Protein AF-A0AAQ4EGA3-F1 (afdb_monomer_lite)

Radius of gyration: 15.99 Å; chains: 1; bounding box: 31×38×41 Å

InterPro domains:
  IPR000217 Tubulin [PR01161] (21-32)
  IPR000217 Tubulin [PR01161] (34-58)
  IPR000217 Tubulin [PR01161] (60-78)
  IPR000217 Tubulin [PTHR11588] (1-68)
  IPR002453 Beta tubulin [PR01163] (16-27)
  IPR002453 Beta tubulin [PR01163] (36-54)
  IPR003008 Tubulin/FtsZ, GTPase domain [PF00091] (7-68)
  IPR036525 Tubulin/FtsZ, GTPase domain superfamily [G3DSA:3.40.50.1440] (1-73)
  IPR036525 Tubulin/FtsZ, GTPase domain superfamily [SSF52490] (3-68)

Foldseek 3Di:
DVCCCPDPCNVVDDPLQDFDDPDDCPLPLCCCPPPRVVVRVVSNVVSVVVVVVVDPDDPDDDDDDDPSNVVCVVVVVVVVVVPD

pLDDT: mean 79.94, std 11.47, range [44.44, 93.0]

Structure (mmCIF, N/CA/C/O backbone):
data_AF-A0AAQ4EGA3-F1
#
_entry.id   AF-A0AAQ4EGA3-F1
#
loop_
_atom_site.group_PDB
_atom_site.id
_atom_site.type_symbol
_atom_site.label_atom_id
_atom_site.label_alt_id
_atom_site.label_comp_id
_atom_site.label_asym_id
_atom_site.label_entity_id
_atom_site.label_seq_id
_atom_site.pdbx_PDB_ins_code
_atom_site.Cartn_x
_atom_site.Cartn_y
_atom_site.Cartn_z
_atom_site.occupancy
_atom_site.B_iso_or_equiv
_atom_site.auth_seq_id
_atom_site.auth_comp_id
_atom_site.auth_asym_id
_atom_site.auth_atom_id
_atom_site.pdbx_PDB_model_num
ATOM 1 N N . MET A 1 1 ? 5.220 9.682 -0.656 1.00 69.44 1 MET A N 1
ATOM 2 C CA . MET A 1 1 ? 4.501 9.482 0.623 1.00 69.44 1 MET A CA 1
ATOM 3 C C . MET A 1 1 ? 4.587 10.706 1.533 1.00 69.44 1 MET A C 1
ATOM 5 O O . MET A 1 1 ? 3.599 11.054 2.164 1.00 69.44 1 MET A O 1
ATOM 9 N N . GLU A 1 2 ? 5.722 11.404 1.544 1.00 77.19 2 GLU A N 1
ATOM 10 C CA . GLU A 1 2 ? 5.930 12.632 2.322 1.00 77.19 2 GLU A CA 1
ATOM 11 C C . GLU A 1 2 ? 4.893 13.730 2.028 1.00 77.19 2 GLU A C 1
ATOM 13 O O . GLU A 1 2 ? 4.326 14.287 2.959 1.00 77.19 2 GLU A O 1
ATOM 18 N N . ALA A 1 3 ? 4.512 13.913 0.758 1.00 82.25 3 ALA A N 1
ATOM 19 C CA . ALA A 1 3 ? 3.460 14.854 0.353 1.00 82.25 3 ALA A CA 1
ATOM 20 C C . ALA A 1 3 ? 2.070 14.564 0.960 1.00 82.25 3 ALA A C 1
ATOM 22 O O . ALA A 1 3 ? 1.288 15.483 1.185 1.00 82.25 3 ALA A O 1
ATOM 23 N N . VAL A 1 4 ? 1.748 13.291 1.231 1.00 81.81 4 VAL A N 1
ATOM 24 C CA . VAL A 1 4 ? 0.475 12.905 1.867 1.00 81.81 4 VAL A CA 1
ATOM 25 C C . VAL A 1 4 ? 0.528 13.219 3.360 1.00 81.81 4 VAL A C 1
ATOM 27 O O . VAL A 1 4 ? -0.433 13.749 3.907 1.00 81.81 4 VAL A O 1
ATOM 30 N N . ARG A 1 5 ? 1.672 12.960 4.006 1.00 81.69 5 ARG A N 1
ATOM 31 C CA . ARG A 1 5 ? 1.893 13.246 5.433 1.00 81.69 5 ARG A CA 1
ATOM 32 C C . ARG A 1 5 ? 1.984 14.744 5.734 1.00 81.69 5 ARG A C 1
ATOM 34 O O . ARG A 1 5 ? 1.542 15.168 6.794 1.00 81.69 5 ARG A O 1
ATOM 41 N N . SER A 1 6 ? 2.521 15.541 4.811 1.00 84.50 6 SER A N 1
ATOM 42 C CA . SER A 1 6 ? 2.592 17.002 4.932 1.00 84.50 6 SER A CA 1
ATOM 43 C C . SER A 1 6 ? 1.296 17.713 4.527 1.00 84.50 6 SER A C 1
ATOM 45 O O . SER A 1 6 ? 1.195 18.929 4.671 1.00 84.50 6 SER A O 1
ATOM 47 N N . GLY A 1 7 ? 0.325 16.986 3.965 1.00 86.56 7 GLY A N 1
ATOM 48 C CA . GLY A 1 7 ? -0.963 17.540 3.566 1.00 86.56 7 GLY A CA 1
ATOM 49 C C . GLY A 1 7 ? -1.848 17.904 4.767 1.00 86.56 7 GLY A C 1
ATOM 50 O O . GLY A 1 7 ?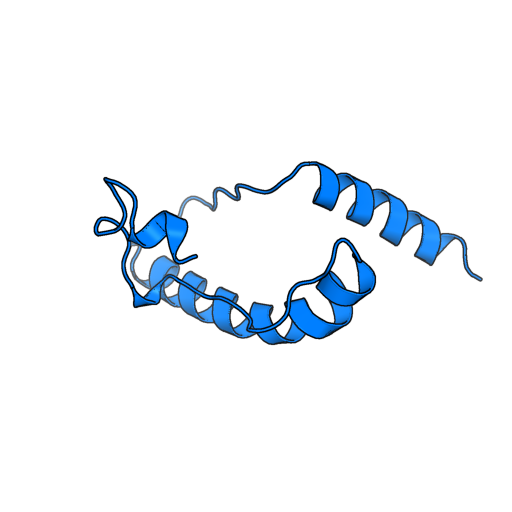 -1.618 17.430 5.880 1.00 86.56 7 GLY A O 1
ATOM 51 N N . PRO A 1 8 ? -2.921 18.687 4.554 1.00 84.62 8 PRO A N 1
ATOM 52 C CA . PRO A 1 8 ? -3.828 19.126 5.622 1.00 84.62 8 PRO A CA 1
ATOM 53 C C . PRO A 1 8 ? -4.500 17.969 6.383 1.00 84.62 8 PRO A C 1
ATOM 55 O O . PRO A 1 8 ? -4.869 18.130 7.541 1.00 84.62 8 PRO A O 1
ATOM 58 N N . PHE A 1 9 ? -4.613 16.791 5.759 1.00 86.69 9 PHE A N 1
ATOM 59 C CA . PHE A 1 9 ? -5.157 15.567 6.361 1.00 86.69 9 PHE A CA 1
ATOM 60 C C . PHE A 1 9 ? -4.089 14.497 6.635 1.00 86.69 9 PHE A C 1
ATOM 62 O O . PHE A 1 9 ? -4.419 13.334 6.850 1.00 86.69 9 PHE A O 1
ATOM 69 N N . GLY A 1 10 ? -2.803 14.855 6.630 1.00 80.50 10 GLY A N 1
ATOM 70 C CA . GLY A 1 10 ? -1.715 13.881 6.744 1.00 80.50 10 GLY A CA 1
ATOM 71 C C . GLY A 1 10 ? -1.673 13.120 8.071 1.00 80.50 10 GLY A C 1
ATOM 72 O O . GLY A 1 10 ? -1.208 11.985 8.100 1.00 80.50 10 GLY A O 1
ATOM 73 N N . GLN A 1 11 ? -2.216 13.709 9.141 1.00 84.31 11 GLN A N 1
ATOM 74 C CA . GLN A 1 11 ? -2.310 13.101 10.477 1.00 84.31 11 GLN A CA 1
ATOM 75 C C . GLN A 1 11 ? -3.554 12.215 10.665 1.00 84.31 11 GLN A C 1
ATOM 77 O O . GLN A 1 11 ? -3.710 11.595 11.712 1.00 84.31 11 GLN A O 1
ATOM 82 N N . LEU A 1 12 ? -4.46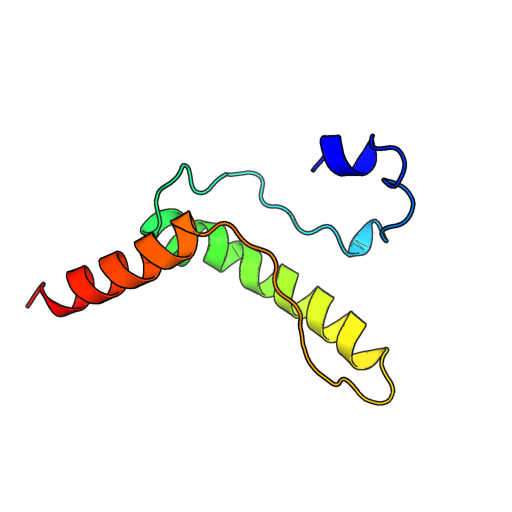4 12.167 9.682 1.00 89.38 12 LEU A N 1
ATOM 83 C CA . LEU A 1 12 ? -5.676 11.347 9.768 1.00 89.38 12 LEU A CA 1
ATOM 84 C C . LEU A 1 12 ? -5.364 9.850 9.628 1.00 89.38 12 LEU A C 1
ATOM 86 O O . LEU A 1 12 ? -6.061 9.004 10.183 1.00 89.38 12 LEU A O 1
ATOM 90 N N . PHE A 1 13 ? -4.326 9.524 8.862 1.00 86.00 13 PHE A N 1
ATOM 91 C CA . PHE A 1 13 ? -3.957 8.153 8.537 1.00 86.00 13 PHE A CA 1
ATOM 92 C C . PHE A 1 13 ? -2.970 7.596 9.565 1.00 86.00 13 PHE A C 1
ATOM 94 O O . PHE A 1 13 ? -2.002 8.265 9.929 1.00 86.00 13 PHE A O 1
ATOM 101 N N . ARG A 1 14 ? -3.177 6.342 9.991 1.00 85.81 14 ARG A N 1
ATOM 102 C CA . ARG A 1 14 ? -2.258 5.646 10.903 1.00 85.81 14 ARG A CA 1
ATOM 103 C C . ARG A 1 14 ? -0.872 5.511 10.258 1.00 85.81 14 ARG A C 1
ATOM 105 O O . ARG A 1 14 ? -0.800 4.965 9.154 1.00 85.81 14 ARG A O 1
ATOM 112 N N . PRO A 1 15 ? 0.217 5.953 10.917 1.00 85.38 15 PRO A N 1
ATOM 113 C CA . PRO A 1 15 ? 1.577 5.838 10.390 1.00 85.38 15 PRO A CA 1
ATOM 114 C C . PRO A 1 15 ? 1.962 4.406 9.988 1.00 85.38 15 PRO A C 1
ATOM 116 O O . PRO A 1 15 ? 2.675 4.230 9.004 1.00 85.38 15 PRO A O 1
ATOM 119 N N . GLU A 1 16 ? 1.448 3.405 10.702 1.00 85.88 16 GLU A N 1
ATOM 120 C CA . GLU A 1 16 ? 1.681 1.973 10.466 1.00 85.88 16 GLU A CA 1
ATOM 121 C C . GLU A 1 16 ? 1.038 1.447 9.175 1.00 85.88 16 GLU A C 1
ATOM 123 O O . GLU A 1 16 ? 1.503 0.451 8.628 1.00 85.88 16 GLU A O 1
ATOM 128 N N . ASN A 1 17 ? 0.012 2.125 8.650 1.00 87.25 17 ASN A N 1
ATOM 129 C CA . ASN A 1 17 ? -0.692 1.693 7.435 1.00 87.25 17 ASN A CA 1
ATOM 130 C C . ASN A 1 17 ? -0.014 2.212 6.157 1.00 87.25 17 ASN A C 1
ATOM 132 O O . ASN A 1 17 ? -0.451 1.940 5.039 1.00 87.25 17 ASN A O 1
ATOM 136 N N . PHE A 1 18 ? 1.068 2.972 6.309 1.00 87.31 18 PHE A N 1
ATOM 137 C CA . PHE A 1 18 ? 1.863 3.484 5.209 1.00 87.31 18 PHE A CA 1
ATOM 138 C C . PHE A 1 18 ? 2.978 2.493 4.842 1.00 87.31 18 PHE A C 1
ATOM 140 O O . PHE A 1 18 ? 4.069 2.540 5.409 1.00 87.31 18 PHE A O 1
ATOM 147 N N . VAL A 1 19 ? 2.732 1.656 3.834 1.00 86.88 19 VAL A N 1
ATOM 148 C CA . VAL A 1 19 ? 3.733 0.739 3.261 1.00 86.88 19 VAL A CA 1
ATOM 149 C C . VAL A 1 19 ? 4.341 1.352 1.994 1.00 86.88 19 VAL A C 1
ATOM 151 O O . VAL A 1 19 ? 3.615 1.801 1.106 1.00 86.88 19 VAL A O 1
ATOM 154 N N . PHE A 1 20 ? 5.673 1.420 1.909 1.00 86.12 20 PHE A N 1
ATOM 155 C CA . PHE A 1 20 ? 6.393 1.970 0.755 1.00 86.12 20 PHE A CA 1
ATOM 156 C C . PHE A 1 20 ? 7.732 1.265 0.533 1.00 86.12 20 PHE A C 1
ATOM 158 O O . PHE A 1 20 ? 8.444 0.962 1.486 1.00 86.12 20 PHE A O 1
ATOM 165 N N . GLY A 1 21 ? 8.084 1.048 -0.736 1.00 83.44 21 GLY A N 1
ATOM 166 C CA . GLY A 1 21 ? 9.417 0.602 -1.138 1.00 83.44 21 GLY A CA 1
ATOM 167 C C . GLY A 1 21 ? 10.397 1.771 -1.283 1.00 83.44 21 GLY A C 1
ATOM 168 O O . GLY A 1 21 ? 9.993 2.923 -1.454 1.00 83.44 21 GLY A O 1
ATOM 169 N N . GLN A 1 22 ? 11.697 1.469 -1.238 1.00 79.31 22 GLN A N 1
ATOM 170 C CA . GLN A 1 22 ? 12.774 2.436 -1.512 1.00 79.31 22 GLN A CA 1
ATOM 171 C C . GLN A 1 22 ? 12.944 2.704 -3.018 1.00 79.31 22 GLN A C 1
ATOM 173 O O . GLN A 1 22 ? 13.396 3.775 -3.418 1.00 79.31 22 GLN A O 1
ATOM 178 N N . SER A 1 23 ? 12.569 1.734 -3.856 1.00 77.38 23 SER A N 1
ATOM 179 C CA . SER A 1 23 ? 12.717 1.767 -5.311 1.00 77.38 23 SER A CA 1
ATOM 180 C C . SER A 1 23 ? 11.347 1.829 -5.991 1.00 77.38 23 SER A C 1
ATOM 182 O O . SER A 1 23 ? 10.376 1.208 -5.560 1.00 77.38 23 SER A O 1
ATOM 184 N N . GLY A 1 24 ? 11.252 2.629 -7.055 1.00 77.69 24 GLY A N 1
ATOM 185 C CA . GLY A 1 24 ? 10.051 2.733 -7.878 1.00 77.69 24 GLY A CA 1
ATOM 186 C C . GLY A 1 24 ? 10.061 1.743 -9.045 1.00 77.69 24 GLY A C 1
ATOM 187 O O . GLY A 1 24 ? 11.115 1.384 -9.582 1.00 77.69 24 GLY A O 1
ATOM 188 N N . ALA A 1 25 ? 8.868 1.375 -9.517 1.00 79.50 25 ALA A N 1
ATOM 189 C CA . ALA A 1 25 ? 8.702 0.556 -10.721 1.00 79.50 25 ALA A CA 1
ATOM 190 C C . ALA A 1 25 ? 9.139 1.280 -12.014 1.00 79.50 25 ALA A C 1
ATOM 192 O O . ALA A 1 25 ? 9.381 0.633 -13.027 1.00 79.50 25 ALA A O 1
ATOM 193 N N . GLY A 1 26 ? 9.259 2.616 -12.002 1.00 83.06 26 GLY A N 1
ATOM 194 C CA . GLY A 1 26 ? 9.793 3.388 -13.133 1.00 83.06 26 GLY A CA 1
ATOM 195 C C . GLY A 1 26 ? 8.984 3.243 -14.427 1.00 83.06 26 GLY A C 1
ATOM 196 O O . GLY A 1 26 ? 9.572 3.166 -15.499 1.00 83.06 26 GLY A O 1
ATOM 197 N N . ASN A 1 27 ? 7.651 3.155 -14.329 1.00 79.50 27 ASN A N 1
ATOM 198 C CA . ASN A 1 27 ? 6.733 2.853 -15.440 1.00 79.50 27 ASN A CA 1
ATOM 199 C C . ASN A 1 27 ? 6.983 1.504 -16.145 1.00 79.50 27 ASN A C 1
ATOM 201 O O . ASN A 1 27 ? 6.444 1.276 -17.223 1.00 79.50 27 ASN A O 1
ATOM 205 N N . ASN A 1 28 ? 7.756 0.597 -15.542 1.00 80.38 28 ASN A N 1
ATOM 206 C CA . ASN A 1 28 ? 7.958 -0.757 -16.042 1.00 80.38 28 ASN A CA 1
ATOM 207 C C . ASN A 1 28 ? 7.061 -1.735 -15.274 1.00 80.38 28 ASN A C 1
ATOM 209 O O . ASN A 1 28 ? 7.227 -1.940 -14.069 1.00 80.38 28 ASN A O 1
ATOM 213 N N . TRP A 1 29 ? 6.123 -2.355 -15.989 1.00 79.88 29 TRP A N 1
ATOM 214 C CA . TRP A 1 29 ? 5.201 -3.324 -15.405 1.00 79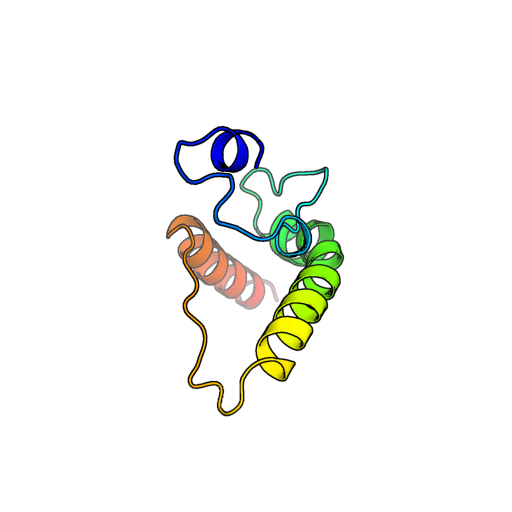.88 29 TRP A CA 1
ATOM 215 C C . TRP A 1 29 ? 5.902 -4.580 -14.890 1.00 79.88 29 TRP A C 1
ATOM 217 O O . TRP A 1 29 ? 5.640 -4.979 -13.763 1.00 79.88 29 TRP A O 1
ATOM 227 N N . ALA A 1 30 ? 6.832 -5.162 -15.652 1.00 78.06 30 ALA A N 1
ATOM 228 C CA . ALA A 1 30 ? 7.537 -6.375 -15.241 1.00 78.06 30 ALA A CA 1
ATOM 229 C C . ALA A 1 30 ? 8.349 -6.144 -13.958 1.00 78.06 30 ALA A C 1
ATOM 231 O O . ALA A 1 30 ? 8.310 -6.963 -13.045 1.00 78.06 30 ALA A O 1
ATOM 232 N N . LYS A 1 31 ? 9.006 -4.982 -13.845 1.00 81.44 31 LYS A N 1
ATOM 233 C CA . LYS A 1 31 ? 9.710 -4.575 -12.620 1.00 81.44 31 LYS A CA 1
ATOM 234 C C . LYS A 1 31 ? 8.740 -4.378 -11.447 1.00 81.44 31 LYS A C 1
ATOM 236 O O . LYS A 1 31 ? 9.018 -4.781 -10.322 1.00 81.44 31 LYS A O 1
ATOM 241 N N . GLY A 1 32 ? 7.591 -3.756 -11.705 1.00 80.88 32 GLY A N 1
ATOM 242 C CA . GLY A 1 32 ? 6.551 -3.562 -10.699 1.00 80.88 32 GLY A CA 1
ATOM 243 C C . GLY A 1 32 ? 5.886 -4.864 -10.248 1.00 80.88 32 GLY A C 1
ATOM 244 O O . GLY A 1 32 ? 5.537 -4.972 -9.085 1.00 80.88 32 GLY A O 1
ATOM 245 N N . HIS A 1 33 ? 5.719 -5.845 -11.134 1.00 78.44 33 HIS A N 1
ATOM 246 C CA . HIS A 1 33 ? 4.984 -7.075 -10.845 1.00 78.44 33 HIS A CA 1
ATOM 247 C C . HIS A 1 33 ? 5.880 -8.196 -10.308 1.00 78.44 33 HIS A C 1
ATOM 249 O O . HIS A 1 33 ? 5.529 -8.823 -9.315 1.00 78.44 33 HIS A O 1
ATOM 255 N N . TYR A 1 34 ? 7.037 -8.435 -10.932 1.00 76.62 34 TYR A N 1
ATOM 256 C CA . TYR A 1 34 ? 7.877 -9.596 -10.621 1.00 76.62 34 TYR A CA 1
ATOM 257 C C . TYR A 1 34 ? 9.013 -9.314 -9.641 1.00 76.62 34 TYR A C 1
ATOM 259 O O . TYR A 1 34 ? 9.508 -10.256 -9.031 1.00 76.62 34 TYR A O 1
ATOM 267 N N . THR A 1 35 ? 9.457 -8.062 -9.497 1.00 81.94 35 THR A N 1
ATOM 268 C CA . THR A 1 35 ? 10.607 -7.740 -8.637 1.00 81.94 35 THR A CA 1
ATOM 269 C C . THR A 1 35 ? 10.199 -6.841 -7.474 1.00 81.94 35 THR A C 1
ATOM 271 O O . THR A 1 35 ? 9.961 -7.315 -6.372 1.00 81.94 35 THR A O 1
ATOM 274 N N . GLU A 1 36 ? 10.026 -5.546 -7.717 1.00 79.88 36 GLU A N 1
ATOM 275 C CA . GLU A 1 36 ? 9.901 -4.541 -6.651 1.00 79.88 36 GLU A CA 1
ATOM 276 C C . GLU A 1 36 ? 8.545 -4.630 -5.938 1.00 79.88 36 GLU A C 1
ATOM 278 O O . GLU A 1 36 ? 8.448 -4.430 -4.730 1.00 79.88 36 GLU A O 1
ATOM 283 N N . GLY A 1 37 ? 7.470 -4.933 -6.676 1.00 77.44 37 GLY A N 1
ATOM 284 C CA . GLY A 1 37 ? 6.154 -5.133 -6.067 1.00 77.44 37 GLY A CA 1
ATOM 285 C C . GLY A 1 37 ? 5.983 -6.511 -5.441 1.00 77.44 37 GLY A C 1
ATOM 286 O O . GLY A 1 37 ? 5.202 -6.625 -4.502 1.00 77.44 37 GLY A O 1
ATOM 287 N N . ALA A 1 38 ? 6.730 -7.524 -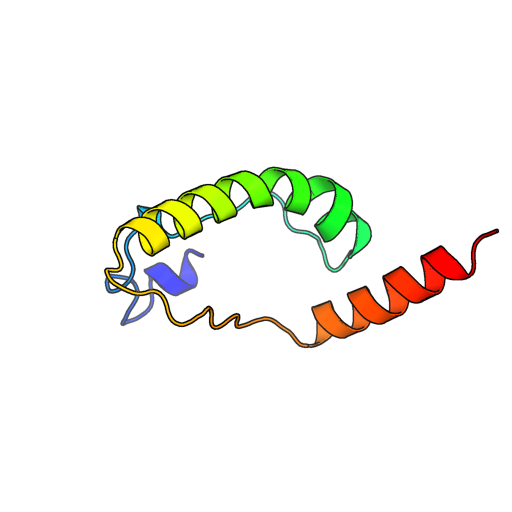5.894 1.00 81.50 38 ALA A N 1
ATOM 288 C CA . ALA A 1 38 ? 6.715 -8.852 -5.282 1.00 81.50 38 ALA A CA 1
ATOM 289 C C . ALA A 1 38 ? 7.342 -8.833 -3.880 1.00 81.50 38 ALA A C 1
ATOM 291 O O . ALA A 1 38 ? 6.855 -9.510 -2.987 1.00 81.50 38 ALA A O 1
ATOM 292 N N . GLU A 1 39 ? 8.362 -8.005 -3.649 1.00 82.81 39 GLU A N 1
ATOM 293 C CA . GLU A 1 39 ? 8.930 -7.819 -2.306 1.00 82.81 39 GLU A CA 1
ATOM 294 C C . GLU A 1 39 ? 8.002 -7.009 -1.383 1.00 82.81 39 GLU A C 1
ATOM 296 O O . GLU A 1 39 ? 7.988 -7.203 -0.168 1.00 82.81 39 GLU A O 1
ATOM 301 N N . LEU A 1 40 ? 7.206 -6.095 -1.949 1.00 85.75 40 LEU A N 1
ATOM 302 C CA . LEU A 1 40 ? 6.342 -5.205 -1.171 1.00 85.75 40 LEU A CA 1
ATOM 303 C C . LEU A 1 40 ? 4.969 -5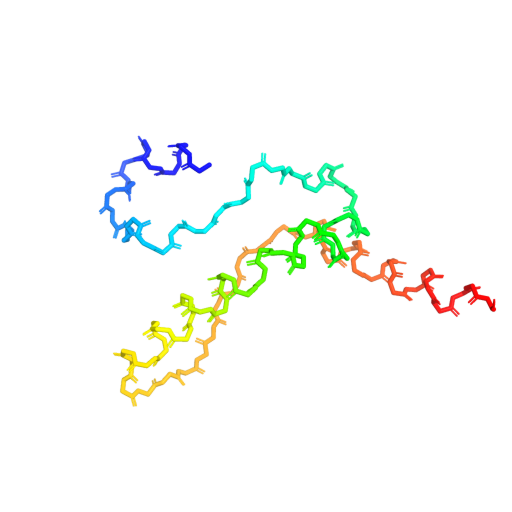.819 -0.851 1.00 85.75 40 LEU A C 1
ATOM 305 O O . LEU A 1 40 ? 4.343 -5.422 0.134 1.00 85.75 40 LEU A O 1
ATOM 309 N N . VAL A 1 41 ? 4.488 -6.762 -1.670 1.00 87.3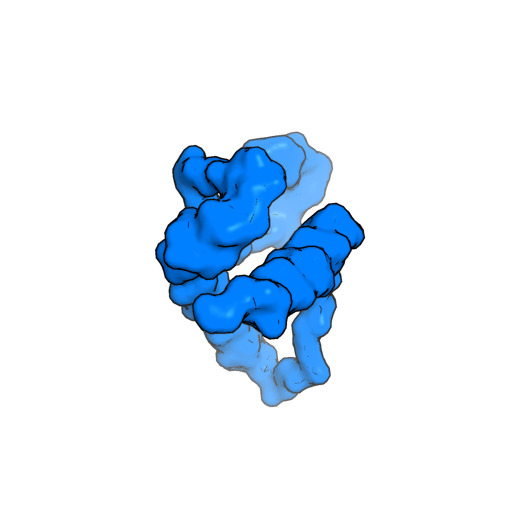8 41 VAL A N 1
ATOM 310 C CA . VAL A 1 41 ? 3.129 -7.316 -1.559 1.00 87.38 41 VAL A CA 1
ATOM 311 C C . VAL A 1 41 ? 2.883 -7.982 -0.209 1.00 87.38 41 VAL A C 1
ATOM 313 O O . VAL A 1 41 ? 1.832 -7.746 0.381 1.00 87.38 41 VAL A O 1
ATOM 316 N N . ASP A 1 42 ? 3.855 -8.721 0.325 1.00 88.06 42 ASP A N 1
ATOM 317 C CA . ASP A 1 42 ? 3.709 -9.424 1.604 1.00 88.06 42 ASP A CA 1
ATOM 318 C C . ASP A 1 42 ? 3.494 -8.437 2.760 1.00 88.06 42 ASP A C 1
ATOM 320 O O . ASP A 1 42 ? 2.569 -8.588 3.558 1.00 88.06 42 ASP A O 1
ATOM 324 N N . SER A 1 43 ? 4.264 -7.343 2.780 1.00 89.25 43 SER A N 1
ATOM 325 C CA . SER A 1 43 ? 4.109 -6.276 3.779 1.00 89.25 43 SER A CA 1
ATOM 326 C C . SER A 1 43 ? 2.745 -5.583 3.682 1.00 89.25 43 SER A C 1
ATOM 328 O O . SER A 1 43 ? 2.144 -5.235 4.699 1.00 89.25 43 SER A O 1
ATOM 330 N N . VAL A 1 44 ? 2.235 -5.374 2.463 1.00 89.81 44 VAL A N 1
ATOM 331 C CA . VAL A 1 44 ? 0.896 -4.801 2.253 1.00 89.81 44 VAL A CA 1
ATOM 332 C C . VAL A 1 44 ? -0.187 -5.769 2.732 1.00 89.81 44 VAL A C 1
ATOM 334 O O . VAL A 1 44 ? -1.123 -5.345 3.411 1.00 89.81 44 VAL A O 1
ATOM 337 N N . LEU A 1 45 ? -0.065 -7.059 2.410 1.00 90.62 45 LEU A N 1
ATOM 338 C CA . LEU A 1 45 ? -1.034 -8.083 2.799 1.00 90.62 45 LEU A CA 1
ATOM 339 C C . LEU A 1 45 ? -1.127 -8.246 4.316 1.00 90.62 45 LEU A C 1
ATOM 341 O O . LEU A 1 45 ? -2.232 -8.413 4.828 1.00 90.62 45 LEU A O 1
ATOM 345 N N . ASP A 1 46 ? -0.015 -8.141 5.041 1.00 92.38 46 ASP A N 1
ATOM 346 C CA . ASP A 1 46 ? -0.027 -8.219 6.504 1.00 92.38 46 ASP A CA 1
ATOM 347 C C . ASP A 1 46 ? -0.752 -7.030 7.150 1.00 92.38 46 ASP A C 1
ATOM 349 O O . ASP A 1 46 ? -1.547 -7.213 8.076 1.00 92.38 46 ASP A O 1
ATOM 353 N N . VAL A 1 47 ? -0.562 -5.813 6.629 1.00 92.19 47 VAL A N 1
ATOM 354 C CA . VAL A 1 47 ? -1.308 -4.627 7.090 1.00 92.19 47 VAL A CA 1
ATOM 355 C C . VAL A 1 47 ? -2.799 -4.768 6.782 1.00 92.19 47 VAL A C 1
ATOM 357 O O . VAL A 1 47 ? -3.636 -4.524 7.651 1.00 92.19 47 VAL A O 1
ATOM 360 N N . VAL A 1 48 ? -3.143 -5.207 5.568 1.00 91.25 48 VAL A N 1
ATOM 361 C CA . VAL A 1 48 ? -4.538 -5.446 5.172 1.00 91.25 48 VAL A CA 1
ATOM 362 C C . VAL A 1 48 ? -5.181 -6.513 6.057 1.00 91.25 48 VAL A C 1
ATOM 364 O O . VAL A 1 48 ? -6.320 -6.333 6.483 1.00 91.25 48 VAL A O 1
ATOM 367 N N . ARG A 1 49 ? -4.457 -7.591 6.380 1.00 93.00 49 ARG A N 1
ATOM 368 C CA . ARG A 1 49 ? -4.933 -8.649 7.280 1.00 93.00 49 ARG A CA 1
ATOM 369 C C . ARG A 1 49 ? -5.214 -8.103 8.676 1.00 93.00 49 ARG A C 1
ATOM 371 O O . ARG A 1 49 ? -6.293 -8.350 9.201 1.00 93.00 49 ARG A O 1
ATOM 378 N N . LYS A 1 50 ? -4.302 -7.312 9.243 1.00 92.00 50 LYS A N 1
ATOM 379 C CA . LYS A 1 50 ? -4.486 -6.692 10.564 1.00 92.00 50 LYS A CA 1
ATOM 380 C C . LYS A 1 50 ? -5.724 -5.791 10.617 1.00 92.00 50 LYS A C 1
ATOM 382 O O . LYS A 1 50 ? -6.470 -5.820 11.592 1.00 92.00 50 LYS A O 1
ATOM 387 N N . GLU A 1 51 ? -5.956 -4.993 9.578 1.00 90.12 51 GLU A N 1
ATOM 388 C CA . GLU A 1 51 ? -7.140 -4.128 9.509 1.00 90.12 51 GLU A CA 1
ATOM 389 C C . GLU A 1 51 ? -8.424 -4.947 9.274 1.00 90.12 51 GLU A C 1
ATOM 391 O O . GLU A 1 51 ? -9.454 -4.654 9.882 1.00 90.12 51 GLU A O 1
ATOM 396 N N . ALA A 1 52 ? -8.360 -6.024 8.485 1.00 90.88 52 ALA A N 1
ATOM 397 C CA . ALA A 1 52 ? -9.477 -6.949 8.297 1.00 90.88 52 ALA A CA 1
ATOM 398 C C . ALA A 1 52 ? -9.871 -7.675 9.595 1.00 90.88 52 ALA A C 1
ATOM 400 O O . ALA A 1 52 ? -11.057 -7.785 9.885 1.00 90.88 52 ALA A O 1
ATOM 401 N N . GLU A 1 53 ? -8.898 -8.118 10.398 1.00 92.25 53 GLU A N 1
ATOM 402 C CA . GLU A 1 53 ? -9.128 -8.746 11.710 1.00 92.25 53 GLU A CA 1
ATOM 403 C C . GLU A 1 53 ? -9.724 -7.775 12.739 1.00 92.25 53 GLU A C 1
ATOM 405 O O . GLU A 1 53 ? -10.387 -8.201 13.681 1.00 92.25 53 GLU A O 1
ATOM 410 N N . SER A 1 54 ? -9.521 -6.467 12.557 1.00 90.25 54 SER A N 1
ATOM 411 C CA . SER A 1 54 ? -10.127 -5.438 13.409 1.00 90.25 54 SER A CA 1
ATOM 412 C C . SER A 1 54 ? -11.591 -5.127 13.067 1.00 90.25 54 SER A C 1
ATOM 414 O O . SER A 1 54 ? -12.238 -4.369 13.790 1.00 90.25 54 SER A O 1
ATOM 416 N N . CYS A 1 55 ? -12.118 -5.690 11.974 1.00 89.06 55 CYS A N 1
ATOM 417 C CA . CYS A 1 55 ? -13.497 -5.497 11.536 1.00 89.06 55 CYS A CA 1
ATOM 418 C C . CYS A 1 55 ? -14.386 -6.668 11.982 1.00 89.06 55 CYS A C 1
ATOM 420 O O . CYS A 1 55 ? -14.082 -7.819 11.687 1.00 89.06 55 CYS A O 1
ATOM 422 N N . ASP A 1 56 ? -15.551 -6.384 12.576 1.00 87.44 56 ASP A N 1
ATOM 423 C CA . ASP A 1 56 ? -16.520 -7.430 12.953 1.00 87.44 56 ASP A CA 1
ATOM 424 C C . ASP A 1 56 ? -17.131 -8.140 11.727 1.00 87.44 56 ASP A C 1
ATOM 426 O O . ASP A 1 56 ? -17.442 -9.331 11.764 1.00 87.44 56 ASP A O 1
ATOM 430 N N . CYS A 1 57 ? -17.317 -7.408 10.621 1.00 90.50 57 CYS A N 1
ATOM 431 C CA . CYS A 1 57 ? -17.791 -7.950 9.348 1.00 90.50 57 CYS A CA 1
ATOM 432 C C . CYS A 1 57 ? -17.274 -7.114 8.166 1.00 90.50 57 CYS A C 1
ATOM 434 O O . CYS A 1 57 ? -17.825 -6.064 7.825 1.00 90.50 57 CYS A O 1
ATOM 436 N N . LEU A 1 58 ? -16.200 -7.585 7.531 1.00 90.38 58 LEU A N 1
ATOM 437 C CA . LEU A 1 58 ? -15.603 -6.938 6.365 1.00 90.38 58 LEU A CA 1
ATOM 438 C C . LEU A 1 58 ? -16.476 -7.138 5.111 1.00 90.38 58 LEU A C 1
ATOM 440 O O . LEU A 1 58 ? -16.700 -8.265 4.679 1.00 90.38 58 LEU A O 1
ATOM 444 N N . GLN A 1 59 ? -16.929 -6.040 4.498 1.00 90.62 59 GLN A N 1
ATOM 445 C CA . GLN A 1 59 ? -17.778 -6.078 3.295 1.00 90.62 59 GLN A CA 1
ATOM 446 C C . GLN A 1 59 ? -16.982 -6.150 1.983 1.00 90.62 59 GLN A C 1
ATOM 448 O O . GLN A 1 59 ? -17.471 -6.685 0.991 1.00 90.62 59 GLN A O 1
ATOM 453 N N . GLY A 1 60 ? -15.766 -5.601 1.955 1.00 91.06 60 GLY A N 1
ATOM 454 C CA . GLY A 1 60 ? -14.925 -5.574 0.762 1.00 91.06 60 GLY A CA 1
ATOM 455 C C . GLY A 1 60 ? -13.823 -4.520 0.836 1.00 91.06 60 GLY A C 1
ATOM 456 O O . GLY A 1 60 ? -13.646 -3.860 1.859 1.00 91.06 60 GLY A O 1
ATOM 457 N N . PHE A 1 61 ? -13.094 -4.359 -0.269 1.00 91.62 61 PHE A N 1
ATOM 458 C CA . PHE A 1 61 ? -11.989 -3.409 -0.403 1.00 91.62 61 PHE A CA 1
ATOM 459 C C . PHE A 1 61 ? -12.258 -2.412 -1.529 1.00 91.62 61 PHE A C 1
ATOM 461 O O . PHE A 1 61 ? -12.746 -2.786 -2.594 1.00 91.62 61 PHE A O 1
ATOM 468 N N . GLN A 1 62 ? -11.869 -1.154 -1.321 1.00 91.25 62 GLN A N 1
ATOM 469 C CA . GLN A 1 62 ? -11.841 -0.136 -2.367 1.00 91.25 62 GLN A CA 1
ATOM 470 C C . GLN A 1 62 ? -10.387 0.197 -2.711 1.00 91.25 62 GLN A C 1
ATOM 472 O O . GLN A 1 62 ? -9.658 0.766 -1.902 1.00 91.25 62 GLN A O 1
ATOM 477 N N . LEU A 1 63 ? -9.969 -0.146 -3.929 1.00 88.00 63 LEU A N 1
ATOM 478 C CA . LEU A 1 63 ? -8.628 0.125 -4.444 1.00 88.00 63 LEU A CA 1
ATOM 479 C C . LEU A 1 63 ? -8.659 1.351 -5.355 1.00 88.00 63 LEU A C 1
ATOM 481 O O . LEU A 1 63 ? -9.410 1.395 -6.325 1.00 88.00 63 LEU A O 1
ATOM 485 N N . THR A 1 64 ? -7.824 2.345 -5.053 1.00 88.25 64 THR A N 1
ATOM 486 C CA . THR A 1 64 ? -7.623 3.513 -5.920 1.00 88.25 64 THR A CA 1
ATOM 487 C C . THR A 1 64 ? -6.257 3.404 -6.572 1.00 88.25 64 THR A C 1
ATOM 489 O O . THR A 1 64 ? -5.236 3.443 -5.888 1.00 88.25 64 THR A O 1
ATOM 492 N N . HIS A 1 65 ? -6.231 3.270 -7.895 1.00 85.75 65 HIS A N 1
ATOM 493 C CA . HIS A 1 65 ? -4.995 3.179 -8.659 1.00 85.75 65 HIS A CA 1
ATOM 494 C C . HIS A 1 65 ? -5.104 3.892 -10.012 1.00 85.75 65 HIS A C 1
ATOM 496 O O . HIS A 1 65 ? -6.195 4.201 -10.485 1.00 85.75 65 HIS A O 1
ATOM 502 N N . SER A 1 66 ? -3.961 4.166 -10.648 1.00 81.06 66 SER A N 1
ATOM 503 C CA . SER A 1 66 ? -3.932 4.797 -11.974 1.00 81.06 66 SER A CA 1
ATOM 504 C C . SER A 1 66 ? -4.416 3.837 -13.069 1.00 81.06 66 SER A C 1
ATOM 506 O O . SER A 1 66 ? -4.089 2.648 -13.039 1.00 81.06 66 SER A O 1
ATOM 508 N N . LEU A 1 67 ? -5.131 4.362 -14.072 1.00 75.88 67 LEU A N 1
ATOM 509 C CA . LEU A 1 67 ? -5.582 3.615 -15.259 1.00 75.88 67 LEU A CA 1
ATOM 510 C C . LEU A 1 67 ? -4.418 3.058 -16.086 1.00 75.88 67 LEU A C 1
ATOM 512 O O . LEU A 1 67 ? -4.552 2.004 -16.704 1.00 75.88 67 LEU A O 1
ATOM 516 N N . GLY A 1 68 ? -3.263 3.734 -16.069 1.00 72.56 68 GLY A N 1
ATOM 517 C CA . GLY A 1 68 ? -2.074 3.272 -16.783 1.00 72.56 68 GLY A CA 1
ATOM 518 C C . GLY A 1 68 ? -1.660 1.868 -16.347 1.00 72.56 68 GLY A C 1
ATOM 519 O O . GLY A 1 68 ? -1.359 1.034 -17.191 1.00 72.56 68 GLY A O 1
ATOM 520 N N . TRP A 1 69 ? -1.736 1.559 -15.049 1.00 67.50 69 TRP A N 1
ATOM 521 C CA . TRP A 1 69 ? -1.417 0.223 -14.538 1.00 67.50 69 TRP A CA 1
ATOM 522 C C . TRP A 1 69 ? -2.313 -0.863 -15.146 1.00 67.50 69 TRP A C 1
ATOM 524 O O . TRP A 1 69 ? -1.807 -1.904 -15.555 1.00 67.50 69 TRP A O 1
ATOM 534 N N . TRP A 1 70 ? -3.615 -0.602 -15.275 1.00 64.56 70 TRP A N 1
ATOM 535 C CA . TRP A 1 70 ? -4.543 -1.551 -15.891 1.00 64.56 70 TRP A CA 1
ATOM 536 C C . TRP A 1 70 ? -4.210 -1.811 -17.362 1.00 64.56 70 TRP A C 1
ATOM 538 O O . TRP A 1 70 ? -4.173 -2.960 -17.792 1.00 64.56 70 TRP A O 1
ATOM 548 N N . TYR A 1 71 ? -3.896 -0.753 -18.114 1.00 67.19 71 TYR A N 1
ATOM 549 C CA . TYR A 1 71 ? -3.471 -0.876 -19.509 1.00 67.19 71 TYR A CA 1
ATOM 550 C C . TYR A 1 71 ? -2.213 -1.748 -19.645 1.00 67.19 71 TYR A C 1
ATOM 552 O O . TYR A 1 71 ? -2.161 -2.637 -20.492 1.00 67.19 71 TYR A O 1
ATOM 560 N N . TRP A 1 72 ? -1.228 -1.556 -18.763 1.00 63.59 72 TRP A N 1
ATOM 561 C CA . TRP A 1 72 ? -0.019 -2.380 -18.735 1.00 63.59 72 TRP A CA 1
ATOM 562 C C . TRP A 1 72 ? -0.266 -3.827 -18.288 1.00 63.59 72 TRP A C 1
ATOM 564 O O . TRP A 1 72 ? 0.398 -4.712 -18.811 1.00 63.59 72 TRP A O 1
ATOM 574 N N . ILE A 1 73 ? -1.214 -4.097 -17.380 1.00 66.00 73 ILE A N 1
ATOM 575 C CA . ILE A 1 73 ? -1.624 -5.477 -17.055 1.00 66.00 73 ILE A CA 1
ATOM 576 C C . ILE A 1 73 ? -2.208 -6.148 -18.296 1.00 66.00 73 ILE A C 1
ATOM 578 O O . ILE A 1 73 ? -1.818 -7.262 -18.627 1.00 66.00 73 ILE A O 1
ATOM 582 N N . TRP A 1 74 ? -3.120 -5.469 -18.994 1.00 58.56 74 TRP A N 1
ATOM 583 C CA . TRP A 1 74 ? -3.780 -6.025 -20.172 1.00 58.56 74 TRP A CA 1
ATOM 584 C C . TRP A 1 74 ? -2.769 -6.335 -21.280 1.00 58.56 74 TRP A C 1
ATOM 586 O O . TRP A 1 74 ? -2.710 -7.458 -21.777 1.00 58.56 74 TRP A O 1
ATOM 596 N N . HIS A 1 75 ? -1.903 -5.375 -21.610 1.00 64.94 75 HIS A N 1
ATOM 597 C CA . HIS A 1 75 ? -0.863 -5.573 -22.620 1.00 64.94 75 HIS A CA 1
ATOM 598 C C . HIS A 1 75 ? 0.238 -6.541 -22.175 1.00 64.94 75 HIS A C 1
ATOM 600 O O . HIS A 1 75 ? 0.704 -7.324 -22.994 1.00 64.94 75 HIS A O 1
ATOM 606 N N . GLY A 1 76 ? 0.632 -6.533 -20.900 1.00 62.38 76 GLY A N 1
ATOM 607 C CA . GLY A 1 76 ? 1.633 -7.448 -20.348 1.00 62.38 76 GLY A CA 1
ATOM 608 C C . GLY A 1 76 ? 1.164 -8.904 -20.351 1.00 62.38 76 GLY A C 1
ATOM 609 O O . GLY A 1 76 ? 1.922 -9.784 -20.749 1.00 62.38 76 GLY A O 1
ATOM 610 N N . HIS A 1 77 ? -0.099 -9.161 -19.992 1.00 58.88 77 HIS A N 1
ATOM 611 C CA . HIS A 1 77 ? -0.683 -10.499 -20.114 1.00 58.88 77 HIS A CA 1
ATOM 612 C C . HIS A 1 77 ? -0.839 -10.937 -21.570 1.00 58.88 77 HIS A C 1
ATOM 614 O O . HIS A 1 77 ? -0.593 -12.100 -21.866 1.00 58.88 77 HIS A O 1
ATOM 620 N N . THR A 1 78 ? -1.214 -10.025 -22.473 1.00 58.16 78 THR A N 1
ATOM 621 C CA . THR A 1 78 ? -1.342 -10.354 -23.902 1.00 58.16 78 THR A CA 1
ATOM 622 C C . THR A 1 78 ? 0.026 -10.681 -24.508 1.00 58.16 78 THR A C 1
ATOM 624 O O . THR A 1 78 ? 0.165 -11.715 -25.145 1.00 58.16 78 THR A O 1
ATOM 627 N N . ALA A 1 79 ? 1.061 -9.888 -24.211 1.00 57.19 79 ALA A N 1
ATOM 628 C CA . ALA A 1 79 ? 2.426 -10.139 -24.677 1.00 57.19 79 ALA A CA 1
ATOM 629 C C . ALA A 1 79 ? 2.998 -11.474 -24.161 1.00 57.19 79 ALA A C 1
ATOM 631 O O . ALA A 1 79 ? 3.659 -12.182 -24.908 1.00 57.19 79 ALA A O 1
ATOM 632 N N . HIS A 1 80 ? 2.707 -11.858 -22.911 1.00 56.16 80 HIS A N 1
ATOM 633 C CA . HIS A 1 80 ? 3.145 -13.150 -22.365 1.00 56.16 80 HIS A CA 1
ATOM 634 C C . HIS A 1 80 ? 2.413 -14.358 -22.976 1.00 56.16 80 HIS A C 1
ATOM 636 O O . HIS A 1 80 ? 2.938 -15.464 -22.946 1.00 56.16 80 HIS A O 1
ATOM 642 N N . LEU A 1 81 ? 1.204 -14.166 -23.514 1.00 55.00 81 LEU A N 1
ATOM 643 C CA . LEU A 1 81 ? 0.457 -15.208 -24.230 1.00 55.00 81 LEU A CA 1
ATOM 644 C C . LEU A 1 81 ? 0.849 -15.306 -25.714 1.00 55.00 81 LEU A C 1
ATOM 646 O O . LEU A 1 81 ? 0.492 -16.285 -26.367 1.00 55.00 81 LEU A O 1
ATOM 650 N N . GLU A 1 82 ? 1.548 -14.300 -26.244 1.00 52.09 82 GLU A N 1
ATOM 651 C CA . GLU A 1 82 ? 2.009 -14.236 -27.636 1.00 52.09 82 GLU A CA 1
ATOM 652 C C . GLU A 1 82 ? 3.463 -14.707 -27.828 1.00 52.09 82 GLU A C 1
ATOM 654 O O . GLU A 1 82 ? 3.850 -14.963 -28.968 1.00 52.09 82 GLU A O 1
ATOM 659 N N . ASP A 1 83 ? 4.245 -14.872 -26.752 1.00 44.44 83 ASP A N 1
ATOM 660 C CA . ASP A 1 83 ? 5.565 -15.522 -26.794 1.00 44.44 83 ASP A CA 1
ATOM 661 C C . ASP A 1 83 ? 5.411 -17.059 -26.637 1.00 44.44 83 ASP A C 1
ATOM 663 O O . ASP A 1 83 ? 4.944 -17.513 -25.588 1.00 44.44 83 ASP A O 1
ATOM 667 N N . PRO A 1 84 ? 5.752 -17.866 -27.666 1.00 51.09 84 PRO A N 1
ATOM 668 C CA . PRO A 1 84 ? 5.631 -19.330 -27.659 1.00 51.09 84 PRO A CA 1
ATOM 669 C C . PRO A 1 84 ? 6.734 -20.073 -26.887 1.00 51.09 84 PRO A C 1
ATOM 671 O O . PRO A 1 84 ? 7.866 -19.550 -26.769 1.00 51.09 84 PRO A O 1
#

Sequence (84 aa):
MEAVRSGPFGQLFRPENFVFGQSGAGNNWAKGHYTEGAELVDSVLDVVRKEAESCDCLQGFQLTHSLGWWYWIWHGHTAHLEDP

Secondary structure (DSSP, 8-state):
-HHHHTSTTTTSS-GGG----SS--TT-HHIIIIIHHHHHHHHHHHHHHHHHHT-SS---------HHHHHHHHHHHHHHHH--

Organism: Amblyomma americanum (NCBI:txid6943)